Protein AF-A0A023YA49-F1 (afdb_monomer)

Structure (mmCIF, N/CA/C/O backbone):
data_AF-A0A023YA49-F1
#
_entry.id   AF-A0A023YA49-F1
#
loop_
_atom_site.group_PDB
_atom_site.id
_atom_site.type_symbol
_atom_site.label_atom_id
_atom_site.label_alt_id
_atom_site.label_comp_id
_atom_site.label_asym_id
_atom_site.label_entity_id
_atom_site.label_seq_id
_atom_site.pdbx_PDB_ins_code
_atom_site.Cartn_x
_atom_site.Cartn_y
_atom_site.Cartn_z
_atom_site.occupancy
_atom_site.B_iso_or_equiv
_atom_site.auth_seq_id
_atom_site.auth_comp_id
_atom_site.auth_asym_id
_atom_site.auth_atom_id
_atom_site.pdbx_PDB_model_num
ATOM 1 N N . CYS A 1 1 ? -0.874 -3.978 5.054 1.00 89.81 1 CYS A N 1
ATOM 2 C CA . CYS A 1 1 ? 0.278 -3.750 4.155 1.00 89.81 1 CYS A CA 1
ATOM 3 C C . CYS A 1 1 ? -0.248 -3.179 2.844 1.00 89.81 1 C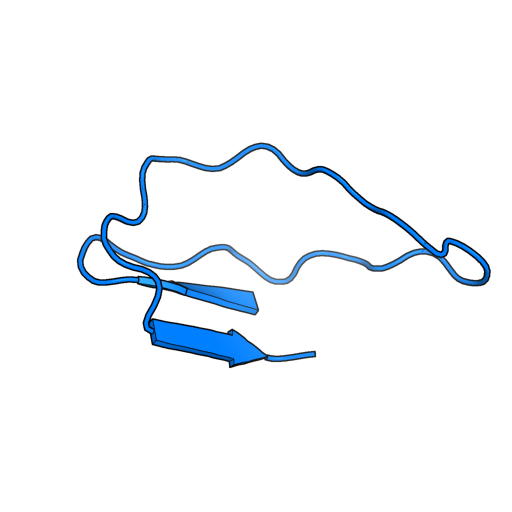YS A C 1
ATOM 5 O O . CYS A 1 1 ? -1.308 -3.611 2.400 1.00 89.81 1 CYS A O 1
ATOM 7 N N . ILE A 1 2 ? 0.433 -2.201 2.253 1.00 95.50 2 ILE A N 1
ATOM 8 C CA . ILE A 1 2 ? 0.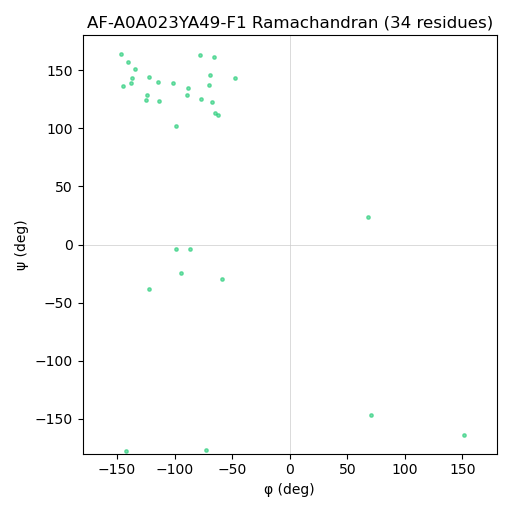081 -1.636 0.947 1.00 95.50 2 ILE A CA 1
ATOM 9 C C . ILE A 1 2 ? 1.304 -1.761 0.047 1.00 95.50 2 ILE A C 1
ATOM 11 O O . ILE A 1 2 ? 2.391 -1.339 0.433 1.00 95.50 2 ILE A O 1
ATOM 15 N N . SER A 1 3 ? 1.124 -2.317 -1.145 1.00 96.12 3 SER A N 1
ATOM 16 C CA . SER A 1 3 ? 2.211 -2.581 -2.088 1.00 96.12 3 SER A CA 1
ATOM 17 C C . SER A 1 3 ? 1.954 -1.879 -3.421 1.00 96.12 3 SER A C 1
ATOM 19 O O . SER A 1 3 ? 0.813 -1.773 -3.890 1.00 96.12 3 SER A O 1
ATOM 21 N N . GLY A 1 4 ? 3.031 -1.411 -4.041 1.00 97.00 4 GLY A N 1
ATOM 22 C CA . GLY A 1 4 ? 3.053 -0.797 -5.362 1.00 97.00 4 GLY A CA 1
ATOM 23 C C . GLY A 1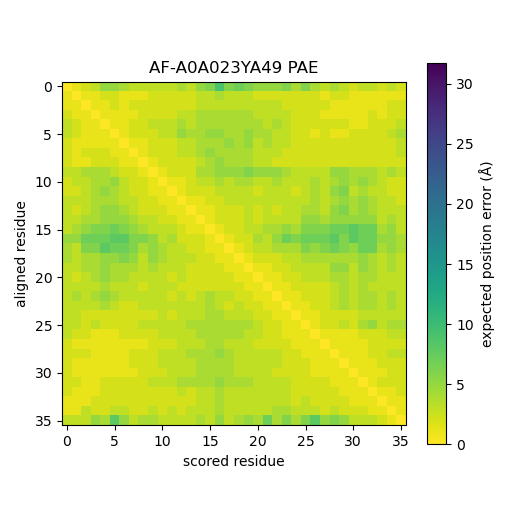 4 ? 4.300 -1.197 -6.149 1.00 97.00 4 GLY A C 1
ATOM 24 O O . GLY A 1 4 ? 5.114 -2.001 -5.701 1.00 97.00 4 GLY A O 1
ATOM 25 N N . GLU A 1 5 ? 4.439 -0.651 -7.353 1.00 97.88 5 GLU A N 1
ATOM 26 C CA . GLU A 1 5 ? 5.535 -0.984 -8.276 1.00 97.88 5 GLU A CA 1
ATOM 27 C C . GLU A 1 5 ? 6.939 -0.712 -7.712 1.00 97.88 5 GLU A C 1
ATOM 29 O O . GLU A 1 5 ? 7.889 -1.399 -8.084 1.00 97.88 5 GLU A O 1
ATOM 34 N N . LEU A 1 6 ? 7.082 0.281 -6.830 1.00 96.94 6 LEU A N 1
ATOM 35 C CA . LEU A 1 6 ? 8.379 0.707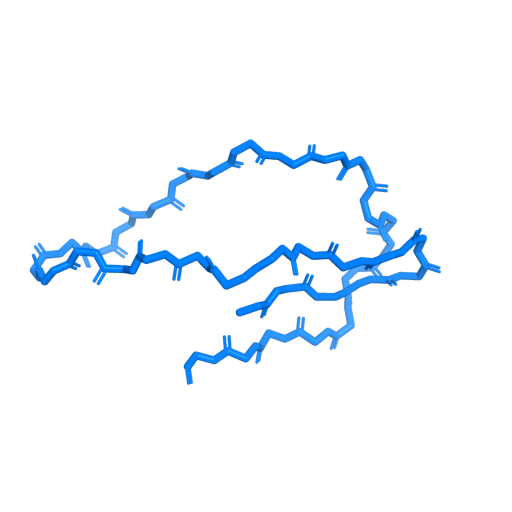 -6.290 1.00 96.94 6 LEU A CA 1
ATOM 36 C C . LEU A 1 6 ? 8.689 0.123 -4.905 1.00 96.94 6 LEU A C 1
ATOM 38 O O . LEU A 1 6 ? 9.777 0.356 -4.380 1.00 96.94 6 LEU A O 1
ATOM 42 N N . GLY A 1 7 ? 7.762 -0.629 -4.307 1.00 95.69 7 GLY A N 1
ATOM 43 C CA . GLY A 1 7 ? 7.950 -1.237 -2.993 1.00 95.69 7 GLY A CA 1
ATOM 44 C C . GLY A 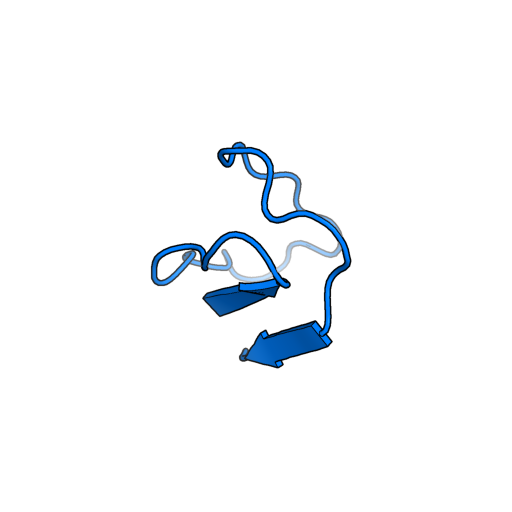1 7 ? 6.648 -1.426 -2.227 1.00 95.69 7 GLY A C 1
ATOM 45 O O . GLY A 1 7 ? 5.551 -1.352 -2.778 1.00 95.69 7 GLY A O 1
ATOM 46 N N . GLU A 1 8 ? 6.769 -1.652 -0.925 1.00 95.94 8 GLU A N 1
ATOM 47 C CA . GLU A 1 8 ? 5.633 -1.886 -0.038 1.00 95.94 8 GLU A CA 1
ATOM 48 C C . GLU A 1 8 ? 5.802 -1.196 1.314 1.00 95.94 8 GLU A C 1
ATOM 50 O O . GLU A 1 8 ? 6.911 -0.878 1.750 1.00 95.94 8 GLU A O 1
ATOM 55 N N . THR A 1 9 ? 4.680 -0.949 1.985 1.00 94.88 9 THR A N 1
ATOM 56 C CA . THR A 1 9 ? 4.674 -0.502 3.375 1.00 94.88 9 THR A CA 1
ATOM 57 C C . THR A 1 9 ? 4.940 -1.675 4.307 1.00 94.88 9 THR A C 1
ATOM 59 O O . THR A 1 9 ? 4.711 -2.834 3.983 1.00 94.88 9 THR A O 1
ATOM 62 N N . GLN A 1 10 ? 5.296 -1.369 5.548 1.00 90.50 10 GLN A N 1
ATOM 63 C CA . GLN A 1 10 ? 5.232 -2.359 6.619 1.00 90.50 10 GLN A CA 1
ATOM 64 C C . GLN A 1 10 ? 3.774 -2.648 7.030 1.00 90.50 10 GLN A C 1
ATOM 66 O O . GLN A 1 10 ? 2.809 -2.125 6.453 1.00 90.50 10 GLN A O 1
ATOM 71 N N . ILE A 1 11 ? 3.606 -3.495 8.048 1.00 90.88 11 ILE A N 1
ATOM 72 C CA . ILE A 1 11 ? 2.314 -3.710 8.704 1.00 90.88 11 ILE A CA 1
ATOM 73 C C . ILE A 1 11 ? 1.900 -2.405 9.391 1.00 90.88 11 ILE A C 1
ATOM 75 O O . ILE A 1 11 ? 2.518 -1.974 10.362 1.00 90.88 11 ILE A O 1
ATOM 79 N N . LEU A 1 12 ? 0.833 -1.793 8.884 1.00 91.12 12 LEU A N 1
ATOM 80 C CA . LEU A 1 12 ? 0.212 -0.614 9.474 1.00 91.12 12 LEU A CA 1
ATOM 81 C C . LEU A 1 12 ? -0.843 -1.066 10.484 1.00 91.12 12 LEU A C 1
ATOM 83 O O . LEU A 1 12 ? -1.696 -1.893 10.167 1.00 91.12 12 LEU A O 1
ATOM 87 N N . GLN A 1 13 ? -0.777 -0.534 11.702 1.00 90.38 13 GLN A N 1
ATOM 88 C CA . GLN A 1 13 ? -1.797 -0.785 12.717 1.00 90.38 13 GLN A CA 1
ATOM 89 C C . GLN A 1 13 ? -3.031 0.059 12.408 1.00 90.38 13 GLN A C 1
ATOM 91 O O . GLN A 1 13 ? -2.928 1.279 12.313 1.00 90.38 13 GLN A O 1
ATOM 96 N N . ILE A 1 14 ? -4.192 -0.586 12.295 1.00 91.31 14 ILE A N 1
ATOM 97 C CA . ILE A 1 14 ? -5.480 0.088 12.114 1.00 91.31 14 ILE A CA 1
ATOM 98 C C . ILE A 1 14 ? -6.177 0.157 13.485 1.00 91.31 14 ILE A C 1
ATOM 100 O O . ILE A 1 14 ? -6.705 -0.859 13.947 1.00 91.31 14 ILE A O 1
ATOM 104 N N . PRO A 1 15 ? -6.166 1.307 14.191 1.00 92.00 15 PRO A N 1
ATOM 105 C CA . PRO A 1 15 ? -6.999 1.549 15.360 1.00 92.00 15 PRO A CA 1
ATOM 106 C C . PRO A 1 15 ? -8.457 1.151 15.137 1.00 92.00 15 PRO A C 1
ATOM 108 O O . PRO A 1 15 ? -9.031 1.322 14.065 1.00 92.00 15 PRO A O 1
ATOM 111 N N . ARG A 1 16 ? -9.084 0.620 16.186 1.00 93.00 16 ARG A N 1
ATOM 112 C CA . ARG A 1 16 ? -10.512 0.299 16.145 1.00 93.00 16 ARG A CA 1
ATOM 113 C C . ARG A 1 16 ? -11.331 1.590 16.092 1.00 93.00 16 ARG A C 1
ATOM 115 O O . ARG A 1 16 ? -10.982 2.567 16.747 1.00 93.00 16 ARG A O 1
ATOM 122 N N . ASN A 1 17 ? -12.459 1.543 15.385 1.00 93.69 17 ASN A N 1
ATOM 123 C CA . ASN A 1 17 ? -13.458 2.617 15.307 1.00 93.69 17 ASN A CA 1
ATOM 124 C C . ASN A 1 17 ? -13.012 3.894 14.568 1.00 93.69 17 ASN A C 1
ATOM 126 O O . ASN A 1 17 ? -13.594 4.952 14.796 1.00 93.69 17 ASN A O 1
ATOM 130 N N . VAL A 1 18 ? -12.022 3.810 13.673 1.00 93.19 18 VAL A N 1
ATOM 131 C CA . VAL A 1 18 ? -11.746 4.879 12.699 1.00 93.19 18 VAL A CA 1
ATOM 132 C C . VAL A 1 18 ? -12.310 4.497 11.331 1.00 93.19 18 VAL A C 1
ATOM 134 O O . VAL A 1 18 ? -12.233 3.340 10.927 1.00 93.19 18 VAL A O 1
ATOM 137 N N . LEU A 1 19 ? -12.908 5.466 10.638 1.00 94.06 19 LEU A N 1
ATOM 138 C CA . LEU A 1 19 ? -13.444 5.293 9.280 1.00 94.06 19 LEU A CA 1
ATOM 139 C C . LEU A 1 19 ? -12.439 5.710 8.202 1.00 94.06 19 LEU A C 1
ATOM 141 O O . LEU A 1 19 ? -12.508 5.225 7.078 1.00 94.06 19 LEU A O 1
ATOM 145 N N . GLU A 1 20 ? -11.508 6.594 8.552 1.00 93.88 20 GLU A N 1
ATOM 146 C CA . GLU A 1 20 ? -10.505 7.139 7.647 1.00 93.88 20 GLU A CA 1
ATOM 147 C C . GLU A 1 20 ? -9.150 7.180 8.351 1.00 93.88 20 GLU A C 1
ATOM 149 O O . GLU A 1 20 ? -9.061 7.420 9.560 1.00 93.88 20 GLU A O 1
ATOM 154 N N . MET A 1 21 ? -8.094 6.908 7.590 1.00 90.88 21 MET A N 1
ATOM 155 C CA . MET A 1 21 ? -6.722 6.901 8.065 1.00 90.88 21 MET A CA 1
ATOM 156 C C . MET A 1 21 ? -5.797 7.405 6.970 1.00 90.88 21 MET A C 1
ATOM 158 O O . MET A 1 21 ? -5.865 6.951 5.830 1.00 90.88 21 MET A O 1
ATOM 162 N N . THR A 1 22 ? -4.866 8.257 7.371 1.00 91.81 22 THR A N 1
ATOM 163 C CA . THR A 1 22 ? -3.736 8.676 6.548 1.00 91.81 22 THR A CA 1
ATOM 164 C C . THR A 1 22 ? -2.465 8.156 7.196 1.00 91.81 22 THR A C 1
ATOM 166 O O . THR A 1 22 ? -2.331 8.183 8.420 1.00 91.81 22 THR A O 1
ATOM 169 N N . PHE A 1 23 ? -1.529 7.678 6.387 1.00 90.50 23 PHE A N 1
ATOM 170 C CA . PHE A 1 23 ? -0.214 7.249 6.845 1.00 90.50 23 PHE A CA 1
ATOM 171 C C . PHE A 1 23 ? 0.853 7.811 5.912 1.00 90.50 23 PHE A C 1
ATOM 173 O O . PHE A 1 23 ? 0.617 8.024 4.722 1.00 90.50 23 PHE A O 1
ATOM 180 N N . GLU A 1 24 ? 2.037 8.040 6.462 1.00 91.50 24 GLU A N 1
ATOM 18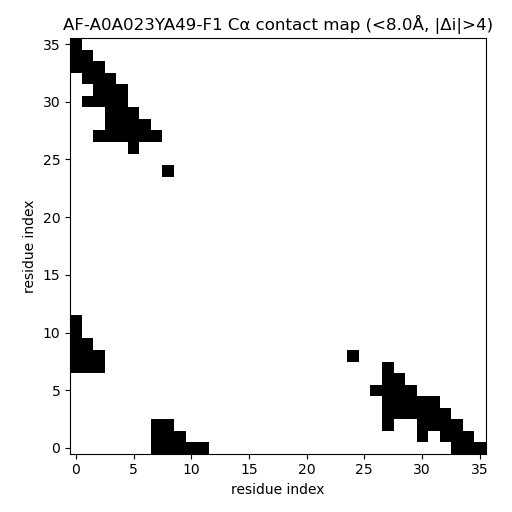1 C CA . GLU A 1 24 ? 3.195 8.456 5.686 1.00 91.50 24 GLU A CA 1
ATOM 182 C C . GLU A 1 24 ? 3.942 7.225 5.180 1.00 91.50 24 GLU A C 1
ATOM 184 O O . GLU A 1 24 ? 4.179 6.262 5.912 1.00 91.50 24 GLU A O 1
ATOM 189 N N . CYS A 1 25 ? 4.318 7.248 3.907 1.00 92.44 25 CYS A N 1
ATOM 190 C CA . CYS A 1 25 ? 5.161 6.229 3.307 1.00 92.44 25 CYS A CA 1
ATOM 191 C C . CYS A 1 25 ? 6.055 6.851 2.235 1.00 92.44 25 CYS A C 1
ATOM 193 O O . CYS A 1 25 ? 5.829 7.972 1.774 1.00 92.44 25 CYS A O 1
ATOM 195 N N . GLN A 1 26 ? 7.091 6.113 1.844 1.00 94.38 26 GLN A N 1
ATOM 196 C CA . GLN A 1 26 ? 7.847 6.449 0.643 1.00 94.38 26 GLN A CA 1
ATOM 197 C C . GLN A 1 26 ? 6.954 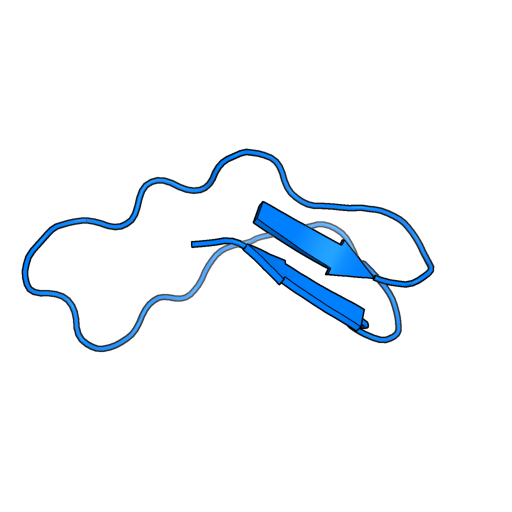6.292 -0.593 1.00 94.38 26 GLN A C 1
ATOM 199 O O . GLN A 1 26 ? 5.937 5.605 -0.556 1.00 94.38 26 GLN A O 1
ATOM 204 N N . ASN A 1 27 ? 7.340 6.913 -1.706 1.00 96.38 27 ASN A N 1
ATOM 205 C CA . ASN A 1 27 ? 6.608 6.761 -2.957 1.00 96.38 27 ASN A CA 1
ATOM 206 C C . ASN A 1 27 ? 6.622 5.292 -3.421 1.00 96.38 27 ASN A C 1
ATOM 208 O O . ASN A 1 27 ? 7.660 4.788 -3.842 1.00 96.38 27 ASN A O 1
ATOM 212 N N . LEU A 1 28 ? 5.461 4.635 -3.376 1.00 96.6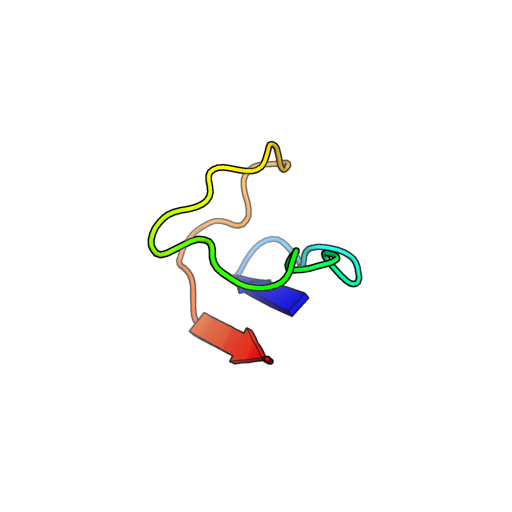9 28 LEU A N 1
ATOM 213 C CA . LEU A 1 28 ? 5.289 3.238 -3.792 1.00 96.69 28 LEU A CA 1
ATOM 214 C C . LEU A 1 28 ? 5.009 3.093 -5.297 1.00 96.69 28 LEU A C 1
ATOM 216 O O . LEU A 1 28 ? 4.906 1.975 -5.799 1.00 96.69 28 LEU A O 1
ATOM 220 N N . GLY A 1 29 ? 4.882 4.201 -6.032 1.00 97.44 29 GLY A N 1
ATOM 221 C CA . GLY A 1 29 ? 4.471 4.198 -7.433 1.00 97.44 29 GLY A CA 1
ATOM 222 C C . GLY A 1 29 ? 2.998 3.823 -7.599 1.00 97.44 29 GLY A C 1
ATOM 223 O O . GLY A 1 29 ? 2.156 4.151 -6.759 1.00 97.44 29 GLY A O 1
ATOM 224 N N . LYS A 1 30 ? 2.665 3.141 -8.700 1.00 97.81 30 LYS A N 1
ATOM 225 C CA . LYS A 1 30 ? 1.300 2.665 -8.934 1.00 97.81 30 LYS A CA 1
ATOM 226 C C . LYS A 1 30 ? 0.952 1.579 -7.918 1.00 97.81 30 LYS A C 1
ATOM 228 O O . LYS A 1 30 ? 1.624 0.552 -7.842 1.00 97.81 30 LYS A O 1
ATOM 233 N N . LEU A 1 31 ? -0.115 1.807 -7.158 1.00 97.00 31 LEU A N 1
ATOM 234 C CA . LEU A 1 31 ? -0.592 0.851 -6.165 1.00 97.00 31 LEU A CA 1
ATOM 235 C C . LEU A 1 31 ? -1.200 -0.374 -6.849 1.00 97.00 31 LEU A C 1
ATOM 237 O O . LEU A 1 31 ? -1.953 -0.250 -7.819 1.00 97.00 31 LEU A O 1
ATOM 241 N N . THR A 1 32 ? -0.878 -1.551 -6.324 1.00 97.38 32 THR A N 1
ATOM 242 C CA . THR A 1 32 ? -1.338 -2.832 -6.875 1.00 97.38 32 THR A CA 1
ATOM 243 C C . THR A 1 32 ? -2.115 -3.644 -5.853 1.00 97.38 32 THR A C 1
ATOM 245 O O . THR A 1 32 ? -3.103 -4.277 -6.216 1.00 97.38 32 THR A O 1
ATOM 248 N N . THR A 1 33 ? -1.694 -3.616 -4.585 1.00 96.75 33 THR A N 1
ATOM 249 C CA . THR A 1 33 ? -2.239 -4.497 -3.548 1.00 96.75 33 THR A CA 1
ATOM 250 C C . THR A 1 33 ? -2.465 -3.751 -2.241 1.00 96.75 33 THR A C 1
ATOM 252 O O . THR A 1 33 ? -1.623 -2.969 -1.800 1.00 96.75 33 THR A O 1
ATOM 255 N N . VAL A 1 34 ? -3.588 -4.052 -1.590 1.00 94.38 34 VAL A N 1
ATOM 256 C CA . VAL A 1 34 ? -3.864 -3.688 -0.198 1.00 94.38 34 VAL A CA 1
ATOM 257 C C . VAL A 1 34 ? -4.201 -4.967 0.565 1.00 94.38 34 VAL A C 1
ATOM 259 O O . VAL A 1 34 ? -5.101 -5.706 0.174 1.00 94.38 34 VAL A O 1
ATOM 262 N N . GLN A 1 35 ? -3.467 -5.227 1.643 1.00 92.81 35 GLN A N 1
ATOM 263 C CA . GLN A 1 35 ? -3.679 -6.335 2.574 1.00 92.81 35 GLN A CA 1
ATOM 264 C C . GLN A 1 35 ? -4.101 -5.769 3.932 1.00 92.81 35 GLN A C 1
ATOM 266 O O . GLN A 1 35 ? -3.373 -4.945 4.500 1.00 92.81 35 GLN A O 1
ATOM 271 N N . ILE A 1 36 ? -5.256 -6.210 4.432 1.00 89.50 36 ILE A N 1
ATOM 272 C CA . ILE A 1 36 ? -5.849 -5.796 5.713 1.00 89.50 36 ILE A CA 1
ATOM 273 C C . ILE A 1 36 ? -5.685 -6.924 6.724 1.00 89.50 36 ILE A C 1
ATOM 275 O O . ILE A 1 36 ? -6.040 -8.069 6.366 1.00 89.50 36 ILE A O 1
#

Secondary structure (DSSP, 8-state):
-EEETTEE-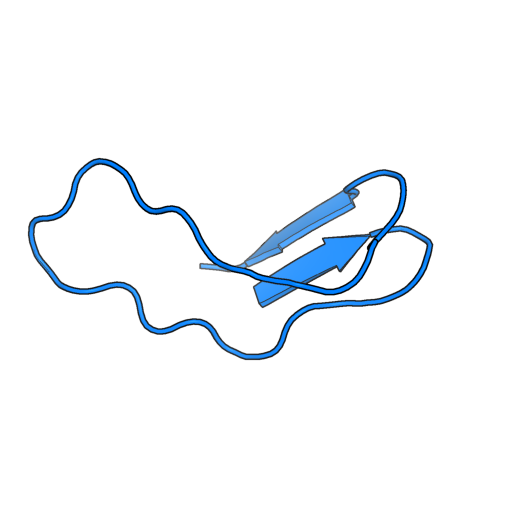------TT-S----------SEEEE--

InterPro domains:
  IPR047278 DENN domain-containing protein 5A/B [PTHR46070] (1-36)

Radius of gyration: 10.43 Å; Cα contacts (8 Å, |Δi|>4): 41; chains: 1; bounding box: 22×15×25 Å

Solvent-accessible surface area (backbone atoms only — not comparable to full-atom values): 2521 Å² total; per-residue (Å²): 54,45,32,23,78,66,41,66,54,66,85,68,86,77,71,86,94,62,94,75,86,86,82,90,73,77,84,29,66,62,76,77,47,78,50,132

Mean predicted aligned error: 2.75 Å

Organism: Euoticus elegantulus (NCBI:txid261736)

pLDDT: mean 93.93, std 2.61, range [89.5, 97.88]

Foldseek 3Di:
DWAAPQGDDDDDDDDPPDPDDDDDDDCRDGTDDDDD

Sequence (36 aa):
CISGELGETQILQIPRNVLEMTFECQNLGKLTTVQI